Protein AF-A0A396IMF5-F1 (afdb_monomer_lite)

InterPro domains:
  IPR006566 FBD domain [PF08387] (26-68)
  IPR006566 FBD domain [SM00579] (29-103)

Foldseek 3Di:
DFDDPPPPPPDDDDDDPPCPLPVCLPPPVCLVPPAAEAEAAQDQLDPVVLVVLLSSQARNLNHQEYEYEHNVPDPVSVVNVVVSVVVSVPTHGSYPNYDYHYDD

Organism: Medicago truncatula (NCBI:txid3880)

Structure (mmCIF, N/CA/C/O backbone):
data_AF-A0A396IMF5-F1
#
_entry.id   AF-A0A396IMF5-F1
#
loop_
_atom_site.group_PDB
_atom_site.id
_atom_site.type_symbol
_atom_site.label_atom_id
_atom_site.label_alt_id
_atom_site.label_comp_id
_atom_site.label_asym_id
_atom_site.label_entity_id
_atom_site.label_seq_id
_atom_site.pdbx_PDB_ins_code
_atom_site.Cartn_x
_atom_site.Cartn_y
_atom_site.Cartn_z
_atom_site.occupancy
_atom_site.B_iso_or_equiv
_atom_site.auth_seq_id
_atom_site.auth_comp_id
_atom_site.auth_asym_id
_atom_site.auth_atom_id
_atom_site.pdbx_PDB_m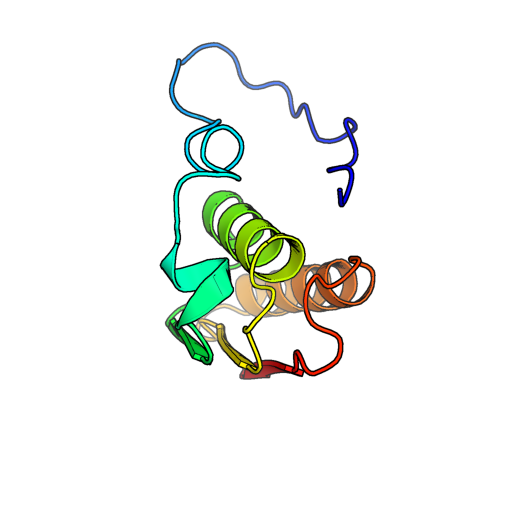odel_num
ATOM 1 N N . MET A 1 1 ? -17.647 8.496 2.192 1.00 45.09 1 MET A N 1
ATOM 2 C CA . MET A 1 1 ? -16.935 7.589 1.267 1.00 45.09 1 MET A CA 1
ATOM 3 C C . MET A 1 1 ? -15.891 8.391 0.519 1.00 45.09 1 MET A C 1
ATOM 5 O O . MET A 1 1 ? -16.235 9.442 -0.015 1.00 45.09 1 MET A O 1
ATOM 9 N N . CYS A 1 2 ? -14.638 7.936 0.516 1.00 48.16 2 CYS A N 1
ATOM 10 C CA . CYS A 1 2 ? -13.588 8.507 -0.322 1.00 48.16 2 CYS A CA 1
ATOM 11 C C . CYS A 1 2 ? -14.044 8.409 -1.783 1.00 48.16 2 CYS A C 1
ATOM 13 O O . CYS A 1 2 ? -14.195 7.309 -2.311 1.00 48.16 2 CYS A O 1
ATOM 15 N N . ARG A 1 3 ? -14.346 9.541 -2.429 1.00 45.16 3 ARG A N 1
ATOM 16 C CA . ARG A 1 3 ? -14.612 9.539 -3.869 1.00 45.16 3 ARG A CA 1
ATOM 17 C C . ARG A 1 3 ? -13.295 9.243 -4.568 1.00 45.16 3 ARG A C 1
ATOM 19 O O . ARG A 1 3 ? -12.356 10.027 -4.458 1.00 45.16 3 ARG A O 1
ATOM 26 N N . VAL A 1 4 ? -13.244 8.136 -5.301 1.00 48.41 4 VAL A N 1
ATOM 27 C CA . VAL A 1 4 ? -12.223 7.964 -6.332 1.00 48.41 4 VAL A CA 1
ATOM 28 C C . VAL A 1 4 ? -12.459 9.094 -7.342 1.00 48.41 4 VAL A C 1
ATOM 30 O O . VAL A 1 4 ? -13.598 9.245 -7.796 1.00 48.41 4 VAL A O 1
ATOM 33 N N . PRO A 1 5 ? -11.465 9.942 -7.653 1.00 39.97 5 PRO A N 1
ATOM 34 C CA . PRO A 1 5 ? -11.634 10.948 -8.689 1.00 39.97 5 PRO A CA 1
ATOM 35 C C . PRO A 1 5 ? -12.022 10.239 -9.988 1.00 39.97 5 PRO A C 1
ATOM 37 O O . PRO A 1 5 ? -11.301 9.356 -10.449 1.00 39.97 5 PRO A O 1
ATOM 40 N N . GLY A 1 6 ? -13.162 10.613 -10.572 1.00 42.34 6 GLY A N 1
ATOM 41 C CA . GLY A 1 6 ? -13.664 10.059 -11.835 1.00 42.34 6 GLY A CA 1
ATOM 42 C C . GLY A 1 6 ? -12.828 10.435 -13.064 1.00 42.34 6 GLY A C 1
ATOM 43 O O . GLY A 1 6 ? -13.292 10.260 -14.183 1.00 42.34 6 GLY A O 1
ATOM 44 N N . GLU A 1 7 ? -11.619 10.961 -12.872 1.00 40.41 7 GLU A N 1
ATOM 45 C CA . GLU A 1 7 ? -10.750 11.461 -13.940 1.00 40.41 7 GLU A CA 1
ATOM 46 C C . GLU A 1 7 ? -9.775 10.409 -14.486 1.00 40.41 7 GLU A C 1
ATOM 48 O O . GLU A 1 7 ? -9.044 10.689 -15.428 1.00 40.41 7 GLU A O 1
ATOM 53 N N . TYR A 1 8 ? -9.793 9.175 -13.971 1.00 50.16 8 TYR A N 1
ATOM 54 C CA . TYR A 1 8 ? -8.934 8.092 -14.468 1.00 50.16 8 TYR A CA 1
ATOM 55 C C . TYR A 1 8 ? -9.664 7.077 -15.353 1.00 50.16 8 TYR A C 1
ATOM 57 O O . TYR A 1 8 ? -9.344 5.889 -15.343 1.00 50.16 8 TYR A O 1
ATOM 65 N N . TYR A 1 9 ? -10.611 7.538 -16.174 1.00 46.97 9 TYR A N 1
ATOM 66 C CA . TYR A 1 9 ? -10.941 6.817 -17.405 1.00 46.97 9 TYR A CA 1
ATOM 67 C C . TYR A 1 9 ? -9.810 7.046 -18.418 1.00 46.97 9 TYR A C 1
ATOM 69 O O . TYR A 1 9 ? -9.913 7.884 -19.313 1.00 46.97 9 TYR A O 1
ATOM 77 N N . TYR A 1 10 ? -8.707 6.308 -18.270 1.00 54.12 10 TYR A N 1
ATOM 78 C CA . TYR A 1 10 ? -7.788 6.115 -19.387 1.00 54.12 10 TYR A CA 1
ATOM 79 C C . TYR A 1 10 ? -8.481 5.196 -20.390 1.00 54.12 10 TYR A C 1
ATOM 81 O O . TYR A 1 10 ? -8.878 4.083 -20.047 1.00 54.12 10 TYR A O 1
ATOM 89 N N . LYS A 1 11 ? -8.693 5.718 -21.602 1.00 47.00 11 LYS A N 1
ATOM 90 C CA . LYS A 1 11 ? -9.234 4.972 -22.738 1.00 47.00 11 LYS A CA 1
ATOM 91 C C . LYS A 1 11 ? -8.347 3.760 -22.999 1.00 47.00 11 LYS A C 1
ATOM 93 O O . LYS A 1 11 ? -7.261 3.922 -23.537 1.00 47.00 11 LYS A O 1
ATOM 98 N N . GLU A 1 12 ? -8.834 2.581 -22.664 1.00 45.44 12 GLU A N 1
ATOM 99 C CA . GLU A 1 12 ? -8.436 1.355 -23.337 1.00 45.44 12 GLU A CA 1
ATOM 100 C C . GLU A 1 12 ? -9.711 0.572 -23.595 1.00 45.44 12 GLU A C 1
ATOM 102 O O . GLU A 1 12 ? -10.515 0.367 -22.681 1.00 45.44 12 GLU A O 1
ATOM 107 N N . ASP A 1 13 ? -9.894 0.260 -24.872 1.00 50.53 13 ASP A N 1
ATOM 108 C CA . ASP A 1 13 ? -10.967 -0.537 -25.436 1.00 50.53 13 ASP A CA 1
ATOM 109 C C . ASP A 1 13 ? -11.211 -1.831 -24.637 1.00 50.53 13 ASP A C 1
ATOM 111 O O . ASP A 1 13 ? -10.284 -2.390 -24.051 1.00 50.53 13 ASP A O 1
ATOM 115 N N . ASP A 1 14 ? -12.488 -2.232 -24.602 1.00 54.31 14 ASP A N 1
ATOM 116 C CA . ASP A 1 14 ? -13.050 -3.543 -24.241 1.00 54.31 14 ASP A CA 1
ATOM 117 C C . ASP A 1 14 ? -12.110 -4.564 -23.567 1.00 54.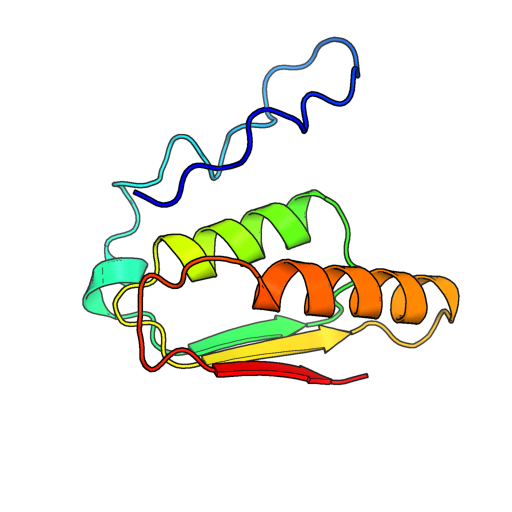31 14 ASP A C 1
ATOM 119 O O . ASP A 1 14 ? -11.276 -5.163 -24.236 1.00 54.31 14 ASP A O 1
ATOM 123 N N . ASP A 1 15 ? -12.297 -4.820 -22.262 1.00 45.59 15 ASP A N 1
ATOM 124 C CA . ASP A 1 15 ? -12.682 -6.153 -21.749 1.00 45.59 15 ASP A CA 1
ATOM 125 C C . ASP A 1 15 ? -12.957 -6.119 -20.221 1.00 45.59 15 ASP A C 1
ATOM 127 O O . ASP A 1 15 ? -12.386 -5.353 -19.437 1.00 45.59 15 ASP A O 1
ATOM 131 N N . ASP A 1 16 ? -13.872 -6.971 -19.793 1.00 49.50 16 ASP A N 1
ATOM 132 C CA . ASP A 1 16 ? -14.879 -6.831 -18.739 1.00 49.50 16 ASP A CA 1
ATOM 133 C C . ASP A 1 16 ? -14.386 -7.079 -17.289 1.00 49.50 16 ASP A C 1
ATOM 135 O O . ASP A 1 16 ? -15.119 -7.612 -16.459 1.00 49.50 16 ASP A O 1
ATOM 139 N N . HIS A 1 17 ? -13.127 -6.764 -16.935 1.00 49.72 17 HIS A N 1
ATOM 140 C CA . HIS A 1 17 ? -12.530 -7.193 -15.642 1.00 49.72 17 HIS A CA 1
ATOM 141 C C . HIS A 1 17 ? -11.869 -6.102 -14.766 1.00 49.72 17 HIS A C 1
ATOM 143 O O . HIS A 1 17 ? -11.342 -6.401 -13.693 1.00 49.72 17 HIS A O 1
ATOM 149 N N . LYS A 1 18 ? -11.917 -4.813 -15.134 1.00 50.41 18 LYS A N 1
ATOM 150 C CA . LYS A 1 18 ? -11.161 -3.739 -14.436 1.00 50.41 18 LYS A CA 1
ATOM 151 C C . LYS A 1 18 ? -11.811 -3.144 -13.155 1.00 50.41 18 LYS A C 1
ATOM 153 O O . LYS A 1 18 ? -11.354 -2.106 -12.681 1.00 50.41 18 LYS A O 1
ATOM 158 N N . ARG A 1 19 ? -12.838 -3.762 -12.543 1.00 53.00 19 ARG A N 1
ATOM 159 C CA . ARG A 1 19 ? -13.538 -3.213 -11.340 1.00 53.00 19 ARG A CA 1
ATOM 160 C C . ARG A 1 19 ? -13.537 -4.086 -10.077 1.00 53.00 19 ARG A C 1
ATOM 162 O O . ARG A 1 19 ? -14.219 -3.762 -9.109 1.00 53.00 19 ARG A O 1
ATOM 169 N N . THR A 1 20 ? -12.736 -5.145 -10.026 1.00 55.78 20 THR A N 1
ATOM 170 C CA . THR A 1 20 ? -12.807 -6.167 -8.959 1.00 55.78 20 THR A CA 1
ATOM 171 C C . THR A 1 20 ? -12.639 -5.643 -7.524 1.00 55.78 20 THR A C 1
ATOM 173 O O . THR A 1 20 ? -13.255 -6.186 -6.611 1.00 55.78 20 THR A O 1
ATOM 176 N N . TRP A 1 21 ? -11.874 -4.568 -7.301 1.00 56.16 21 TRP A N 1
ATOM 177 C CA . TRP A 1 21 ? -11.718 -3.963 -5.967 1.00 56.16 21 TRP A CA 1
ATOM 178 C C . TRP A 1 21 ? -12.709 -2.832 -5.674 1.00 56.16 21 TRP A C 1
ATOM 180 O O . TRP A 1 21 ? -12.984 -2.542 -4.515 1.00 56.16 21 TRP A O 1
ATOM 190 N N . LEU A 1 22 ? -13.256 -2.183 -6.704 1.00 55.53 22 LEU A N 1
ATOM 191 C CA . LEU A 1 22 ? -14.144 -1.027 -6.537 1.00 55.53 22 LEU A CA 1
ATOM 192 C C . LEU A 1 22 ? -15.584 -1.448 -6.223 1.00 55.53 22 LEU A C 1
ATOM 194 O O . LEU A 1 22 ? -16.247 -0.784 -5.430 1.00 55.53 22 LEU A O 1
ATOM 198 N N . ASP A 1 23 ? -16.032 -2.575 -6.779 1.00 55.28 23 ASP A N 1
ATOM 199 C CA . ASP A 1 23 ? -17.400 -3.073 -6.588 1.00 55.28 23 ASP A CA 1
ATOM 200 C C . ASP A 1 23 ? -17.577 -3.872 -5.278 1.00 55.28 23 ASP A C 1
ATOM 202 O O . ASP A 1 23 ? -18.697 -4.064 -4.810 1.00 55.28 23 ASP A O 1
ATOM 206 N N . ASN A 1 24 ? -16.475 -4.264 -4.623 1.00 54.94 24 ASN A N 1
ATOM 207 C CA . ASN A 1 24 ? -16.466 -5.073 -3.394 1.00 54.94 24 ASN A CA 1
ATOM 208 C C . ASN A 1 24 ? -16.227 -4.265 -2.100 1.00 54.94 24 ASN A C 1
ATOM 210 O O . ASN A 1 24 ? -15.901 -4.831 -1.055 1.00 54.94 24 ASN A O 1
ATOM 214 N N . GLY A 1 25 ? -16.413 -2.939 -2.129 1.00 52.62 25 GLY A N 1
ATOM 215 C CA . GLY A 1 25 ? -16.165 -2.045 -0.982 1.00 52.62 25 GLY A CA 1
ATOM 216 C C . GLY A 1 25 ? -16.876 -2.420 0.326 1.00 52.62 25 GLY A C 1
ATOM 217 O O . GLY A 1 25 ? -16.414 -2.040 1.397 1.00 52.62 25 GLY A O 1
ATOM 218 N N . ASN A 1 26 ? -17.943 -3.223 0.256 1.00 53.94 26 ASN A N 1
ATOM 219 C CA . ASN A 1 26 ? -18.711 -3.673 1.418 1.00 53.94 26 ASN A CA 1
ATOM 220 C C . ASN A 1 26 ? -18.441 -5.132 1.844 1.00 53.94 26 ASN A C 1
ATOM 222 O O . ASN A 1 26 ? -19.048 -5.578 2.814 1.00 53.94 26 ASN A O 1
ATOM 226 N N . SER A 1 27 ? -17.600 -5.904 1.142 1.00 60.47 27 SER A N 1
ATOM 227 C CA . SER A 1 27 ? -17.556 -7.370 1.314 1.00 60.47 27 SER A CA 1
ATOM 228 C C . SER A 1 27 ? -16.378 -7.906 2.131 1.00 60.47 27 SER A C 1
ATOM 230 O O . SER A 1 27 ? -16.393 -9.072 2.521 1.00 60.47 27 SER A O 1
ATOM 232 N N . CYS A 1 28 ? -15.350 -7.100 2.400 1.00 73.69 28 CYS A N 1
ATOM 233 C CA . CYS A 1 28 ? -14.170 -7.561 3.132 1.00 73.69 28 CYS A CA 1
ATOM 234 C C . CYS A 1 28 ? -14.244 -7.156 4.606 1.00 73.69 28 CYS A C 1
ATOM 236 O O . CYS A 1 28 ? -13.632 -6.172 5.016 1.00 73.69 28 CYS A O 1
ATOM 238 N N . GLU A 1 29 ? -14.951 -7.953 5.413 1.00 82.19 29 GLU A N 1
ATOM 239 C CA . GLU A 1 29 ? -15.085 -7.753 6.868 1.00 82.19 29 GLU A CA 1
ATOM 240 C C . GLU A 1 29 ? -13.727 -7.579 7.569 1.00 82.19 29 GLU A C 1
ATOM 242 O O . GLU A 1 29 ? -13.596 -6.820 8.530 1.00 82.19 29 GLU A O 1
ATOM 247 N N . CYS A 1 30 ? -12.673 -8.229 7.065 1.00 87.06 30 CYS A N 1
ATOM 248 C CA . CYS A 1 30 ? -11.340 -8.078 7.631 1.00 87.06 30 CYS A CA 1
ATOM 249 C C . CYS A 1 30 ? -10.850 -6.622 7.598 1.00 87.06 30 CYS A C 1
ATOM 251 O O . CYS A 1 30 ? -10.239 -6.188 8.568 1.00 87.06 30 CYS A O 1
ATOM 253 N N . LEU A 1 31 ? -11.175 -5.832 6.569 1.00 85.00 31 LEU A N 1
ATOM 254 C CA . LEU A 1 31 ? -10.761 -4.425 6.466 1.00 85.00 31 LEU A CA 1
ATOM 255 C C . LEU A 1 31 ? -11.385 -3.545 7.543 1.00 85.00 31 LEU A C 1
ATOM 257 O O . LEU A 1 31 ? -10.784 -2.549 7.947 1.00 85.00 31 LEU A O 1
ATOM 261 N N . THR A 1 32 ? -12.568 -3.928 8.019 1.00 84.50 32 THR A N 1
ATOM 262 C CA . THR A 1 32 ? -13.299 -3.179 9.038 1.00 84.50 32 THR A CA 1
ATOM 263 C C . THR A 1 32 ? -13.101 -3.706 10.452 1.00 84.50 32 THR A C 1
ATOM 265 O O . THR A 1 32 ? -13.421 -2.996 11.403 1.00 84.50 32 THR A O 1
ATOM 268 N N . SER A 1 33 ? -12.578 -4.928 10.604 1.00 87.50 33 SER A N 1
ATOM 269 C CA . SER A 1 33 ? -12.607 -5.637 11.891 1.00 87.50 33 SER A CA 1
ATOM 270 C C . SER A 1 33 ? -11.253 -6.190 12.348 1.00 87.50 33 SER A C 1
ATOM 272 O O . SER A 1 33 ? -10.979 -6.193 13.549 1.00 87.50 33 SER A O 1
ATOM 274 N N . THR A 1 34 ? -10.383 -6.662 11.445 1.00 92.25 34 THR A N 1
ATOM 275 C CA . THR A 1 34 ? -9.193 -7.449 11.843 1.00 92.25 34 THR A CA 1
ATOM 276 C C . THR A 1 34 ? -7.876 -7.081 11.155 1.00 92.25 34 THR A C 1
ATOM 278 O O . THR A 1 34 ? -6.816 -7.262 11.761 1.00 92.25 34 THR A O 1
ATOM 281 N N . LEU A 1 35 ? -7.897 -6.549 9.934 1.00 93.56 35 LEU A N 1
ATOM 282 C CA . LEU A 1 35 ? -6.711 -6.294 9.120 1.00 93.56 35 LEU A CA 1
ATOM 283 C C . LEU A 1 35 ? -6.005 -5.011 9.565 1.00 93.56 35 LEU A C 1
ATOM 285 O O . LEU A 1 35 ? -6.336 -3.909 9.138 1.00 93.56 35 LEU A O 1
ATOM 289 N N . LYS A 1 36 ? -5.008 -5.168 10.436 1.00 95.38 36 LYS A N 1
ATOM 290 C CA . LYS A 1 36 ? -4.249 -4.048 11.017 1.00 95.38 36 LYS A CA 1
ATOM 291 C C . LYS A 1 36 ? -2.974 -3.705 10.256 1.00 95.38 36 LYS A C 1
ATOM 293 O O . LYS A 1 36 ? -2.543 -2.556 10.312 1.00 95.38 36 LYS A O 1
ATOM 298 N N . VAL A 1 37 ? -2.358 -4.680 9.594 1.00 96.38 37 VAL A N 1
ATOM 299 C CA . VAL A 1 37 ? -1.063 -4.522 8.923 1.00 96.38 37 VAL A CA 1
ATOM 300 C C . VAL A 1 37 ? -1.116 -5.198 7.561 1.00 96.38 37 VAL A C 1
ATOM 302 O O . VAL A 1 37 ? -1.627 -6.313 7.456 1.00 96.38 37 VAL A O 1
ATOM 305 N N . VAL A 1 38 ? -0.587 -4.527 6.541 1.00 96.00 38 VAL A N 1
ATOM 306 C CA . VAL A 1 38 ? -0.391 -5.076 5.196 1.00 96.00 38 VAL A CA 1
ATOM 307 C C . VAL A 1 38 ? 1.063 -4.883 4.784 1.00 96.00 38 VAL A C 1
ATOM 309 O O . VAL A 1 38 ? 1.632 -3.811 4.983 1.00 96.00 38 VAL A O 1
ATOM 312 N N . GLU A 1 39 ? 1.643 -5.918 4.186 1.00 97.12 39 GLU A N 1
ATOM 313 C CA . GLU A 1 39 ? 2.976 -5.886 3.591 1.00 97.12 39 GLU A CA 1
ATOM 314 C C . GLU A 1 39 ? 2.853 -6.132 2.086 1.00 97.12 39 GLU A C 1
ATOM 316 O O . GLU A 1 39 ? 2.286 -7.136 1.653 1.00 97.12 39 GLU A O 1
ATOM 321 N N . MET A 1 40 ? 3.355 -5.193 1.291 1.00 96.06 40 MET A N 1
ATOM 322 C CA . MET A 1 40 ? 3.357 -5.239 -0.167 1.00 96.06 40 MET A CA 1
ATOM 323 C C . MET A 1 40 ? 4.803 -5.382 -0.625 1.00 96.06 40 MET A C 1
ATOM 325 O O . MET A 1 40 ? 5.576 -4.430 -0.554 1.00 96.06 40 MET A O 1
ATOM 329 N N . ASN A 1 41 ? 5.174 -6.587 -1.049 1.00 95.06 41 ASN A N 1
ATOM 330 C CA . ASN A 1 41 ? 6.530 -6.910 -1.486 1.00 95.06 41 ASN A CA 1
ATOM 331 C C . ASN A 1 41 ? 6.665 -6.781 -3.004 1.00 95.06 41 ASN A C 1
ATOM 333 O O . ASN A 1 41 ? 5.720 -7.098 -3.723 1.00 95.06 41 ASN A O 1
ATOM 337 N N . ASN A 1 42 ? 7.853 -6.379 -3.468 1.00 94.06 42 ASN A N 1
ATOM 338 C CA . ASN A 1 42 ? 8.185 -6.189 -4.885 1.00 94.06 42 ASN A CA 1
ATOM 339 C C . ASN A 1 42 ? 7.220 -5.227 -5.593 1.00 94.06 42 ASN A C 1
ATOM 341 O O . ASN A 1 42 ? 6.756 -5.495 -6.696 1.00 94.06 42 ASN A O 1
ATOM 345 N N . PHE A 1 43 ? 6.888 -4.117 -4.935 1.00 93.94 43 PHE A N 1
ATOM 346 C CA . PHE A 1 43 ? 5.963 -3.128 -5.469 1.00 93.94 43 PHE A CA 1
ATOM 347 C C . PHE A 1 43 ? 6.590 -2.375 -6.644 1.00 93.94 43 PHE A C 1
ATOM 349 O O . PHE A 1 43 ? 7.682 -1.818 -6.522 1.00 93.94 43 PHE A O 1
ATOM 356 N N . THR A 1 44 ? 5.878 -2.320 -7.767 1.00 93.56 44 THR A N 1
ATOM 357 C CA . THR A 1 44 ? 6.367 -1.722 -9.028 1.00 93.56 44 THR A CA 1
ATOM 358 C C . THR A 1 44 ? 5.588 -0.466 -9.441 1.00 93.56 44 THR A C 1
ATOM 360 O O . THR A 1 44 ? 5.874 0.188 -10.455 1.00 93.56 44 THR A O 1
ATOM 363 N N . GLY A 1 45 ? 4.546 -0.126 -8.682 1.00 90.44 45 GLY A N 1
ATOM 364 C CA . GLY A 1 45 ? 3.639 0.974 -8.974 1.00 90.44 45 GLY A CA 1
ATOM 365 C C . GLY A 1 45 ? 2.758 0.708 -10.193 1.00 90.44 45 GLY A C 1
ATOM 366 O O . GLY A 1 45 ? 2.339 1.655 -10.856 1.00 90.44 45 GLY A O 1
ATOM 367 N N . PHE A 1 46 ? 2.506 -0.546 -10.578 1.00 90.38 46 PHE A N 1
ATOM 368 C CA . PHE A 1 46 ? 1.531 -0.822 -11.637 1.00 90.38 46 PHE A CA 1
ATOM 369 C C . PHE A 1 46 ? 0.114 -0.447 -11.199 1.00 90.38 46 PHE A C 1
ATOM 371 O O . PHE A 1 46 ? -0.217 -0.411 -10.015 1.00 90.38 46 PHE A O 1
ATOM 378 N N . VAL A 1 47 ? -0.745 -0.174 -12.184 1.00 86.69 47 VAL A N 1
ATOM 379 C CA . VAL A 1 47 ? -2.099 0.359 -11.966 1.00 86.69 47 VAL A CA 1
ATOM 380 C C . VAL A 1 47 ? -2.893 -0.487 -10.969 1.00 86.69 47 VAL A C 1
ATOM 382 O O . VAL A 1 47 ? -3.500 0.061 -10.054 1.00 86.69 47 VAL A O 1
ATOM 385 N N . ASN A 1 48 ? -2.839 -1.815 -11.080 1.00 85.81 48 ASN A N 1
ATOM 386 C CA . ASN A 1 48 ? -3.560 -2.707 -10.170 1.00 85.81 48 ASN A CA 1
ATOM 387 C C . ASN A 1 48 ? -3.058 -2.618 -8.723 1.00 85.81 48 ASN A C 1
ATOM 389 O O . ASN A 1 48 ? -3.864 -2.646 -7.795 1.00 85.81 48 ASN A O 1
ATOM 393 N N . GLU A 1 49 ? -1.749 -2.466 -8.519 1.00 91.88 49 GLU A N 1
ATOM 394 C CA . GLU A 1 49 ? -1.169 -2.329 -7.181 1.00 91.88 49 GLU A CA 1
ATOM 395 C C . GLU A 1 49 ? -1.548 -0.981 -6.558 1.00 91.88 49 GLU A C 1
ATOM 397 O O . GLU A 1 49 ? -1.897 -0.915 -5.381 1.00 91.88 49 GLU A O 1
ATOM 402 N N . ILE A 1 50 ? -1.551 0.085 -7.367 1.00 91.94 50 ILE A N 1
ATOM 403 C CA . ILE A 1 50 ? -2.011 1.418 -6.959 1.00 91.94 50 ILE A CA 1
ATOM 404 C C . ILE A 1 50 ? -3.491 1.375 -6.564 1.00 91.94 50 ILE A C 1
ATOM 406 O O . ILE A 1 50 ? -3.872 1.935 -5.536 1.00 91.94 50 ILE A O 1
ATOM 410 N N . LEU A 1 51 ? -4.333 0.708 -7.360 1.00 88.50 51 LEU A N 1
ATOM 411 C CA . LEU A 1 51 ? -5.761 0.563 -7.070 1.00 88.50 51 LEU A CA 1
ATOM 412 C C . LEU A 1 51 ? -5.996 -0.226 -5.780 1.00 88.50 51 LEU A C 1
ATOM 414 O O . LEU A 1 51 ? -6.816 0.188 -4.960 1.00 88.50 51 LEU A O 1
ATOM 418 N N . MET A 1 52 ? -5.254 -1.315 -5.570 1.00 89.56 52 MET A N 1
ATOM 419 C CA . MET A 1 52 ? -5.312 -2.089 -4.331 1.00 89.56 52 MET A CA 1
ATOM 420 C C . MET A 1 52 ? -4.878 -1.245 -3.126 1.00 89.56 52 MET A C 1
ATOM 422 O O . MET A 1 52 ? -5.575 -1.216 -2.114 1.00 89.56 52 MET A O 1
ATOM 426 N N . LEU A 1 53 ? -3.771 -0.507 -3.235 1.00 93.25 53 LEU A N 1
ATOM 427 C CA . LEU A 1 53 ? -3.286 0.370 -2.170 1.00 93.25 53 LEU A CA 1
ATOM 428 C C . LEU A 1 53 ? -4.314 1.455 -1.824 1.00 93.25 53 LEU A C 1
ATOM 430 O O . LEU A 1 53 ? -4.654 1.648 -0.657 1.00 93.25 53 LEU A O 1
ATOM 434 N N . HIS A 1 54 ? -4.876 2.112 -2.839 1.00 91.06 54 HIS A N 1
ATOM 435 C CA . HIS A 1 54 ? -5.939 3.096 -2.657 1.00 91.06 54 HIS A CA 1
ATOM 436 C C . HIS A 1 54 ? -7.166 2.486 -1.965 1.00 91.06 54 HIS A C 1
ATOM 438 O O . HIS A 1 54 ? -7.725 3.086 -1.045 1.00 91.06 54 HIS A O 1
ATOM 444 N N . PHE A 1 55 ? -7.568 1.282 -2.377 1.00 88.75 55 PHE A N 1
ATOM 445 C CA . PHE A 1 55 ? -8.677 0.549 -1.778 1.00 88.75 55 PHE A CA 1
ATOM 446 C C . PHE A 1 55 ? -8.439 0.252 -0.291 1.00 88.75 55 PHE A C 1
ATOM 448 O O . PHE A 1 55 ? -9.330 0.505 0.522 1.00 88.75 55 PHE A O 1
ATOM 455 N N . LEU A 1 56 ? -7.239 -0.202 0.080 1.00 91.25 56 LEU A N 1
ATOM 456 C CA . LEU A 1 56 ? -6.862 -0.458 1.473 1.00 91.25 56 LEU A CA 1
ATOM 457 C C . LEU A 1 56 ? -6.894 0.819 2.318 1.00 91.25 56 LEU A C 1
ATOM 459 O O . LEU A 1 56 ? -7.488 0.825 3.394 1.00 91.25 56 LEU A O 1
ATOM 463 N N . ILE A 1 57 ? -6.322 1.917 1.816 1.00 92.06 57 ILE A N 1
ATOM 464 C CA . ILE A 1 57 ? -6.294 3.214 2.515 1.00 92.06 57 ILE A CA 1
ATOM 465 C C . ILE A 1 57 ? -7.715 3.750 2.743 1.00 92.06 57 ILE A C 1
ATOM 467 O O . ILE A 1 57 ? -8.016 4.305 3.803 1.00 92.06 57 ILE A O 1
ATOM 471 N N . CYS A 1 58 ? -8.594 3.579 1.754 1.00 88.88 58 CYS A N 1
ATOM 472 C CA . CYS A 1 58 ? -9.942 4.144 1.765 1.00 88.88 58 CYS A CA 1
ATOM 473 C C . CYS A 1 58 ? -10.985 3.297 2.503 1.00 88.88 58 CYS A C 1
ATOM 475 O O . CYS A 1 58 ? -12.029 3.844 2.858 1.00 88.88 58 CYS A O 1
ATOM 477 N N . ASN A 1 59 ? -10.740 2.001 2.724 1.00 86.69 59 ASN A N 1
ATOM 478 C CA . ASN A 1 59 ? -11.717 1.091 3.342 1.00 86.69 59 ASN A CA 1
ATOM 479 C C . ASN A 1 59 ? -11.202 0.396 4.614 1.00 86.69 59 ASN A C 1
ATOM 481 O O . ASN A 1 59 ? -12.003 -0.109 5.396 1.00 86.69 59 ASN A O 1
ATOM 485 N N . GLY A 1 60 ? -9.888 0.379 4.854 1.00 90.06 60 GLY A N 1
ATOM 486 C CA . GLY A 1 60 ? -9.272 -0.233 6.029 1.00 90.06 60 GLY A CA 1
ATOM 487 C C . GLY A 1 60 ? -9.465 0.599 7.297 1.00 90.06 60 GLY A C 1
ATOM 488 O O . GLY A 1 60 ? -8.541 1.285 7.728 1.00 90.06 60 GLY A O 1
ATOM 489 N N . THR A 1 61 ? -10.649 0.561 7.910 1.00 91.25 61 THR A N 1
ATOM 490 C CA . THR A 1 61 ? -10.958 1.377 9.102 1.00 91.25 61 THR A CA 1
ATOM 491 C C . THR A 1 61 ? -10.160 0.967 10.340 1.00 91.25 61 THR A C 1
ATOM 493 O O . THR A 1 61 ? -9.932 1.799 11.214 1.00 91.25 61 THR A O 1
ATOM 496 N N . VAL A 1 62 ? -9.700 -0.288 10.416 1.00 93.25 62 VAL A N 1
ATOM 497 C CA . VAL A 1 62 ? -8.813 -0.779 11.492 1.00 93.25 62 VAL A CA 1
ATOM 498 C C . VAL A 1 62 ? -7.350 -0.888 11.065 1.00 93.25 62 VAL A C 1
ATOM 500 O O . VAL A 1 62 ? -6.512 -1.357 11.843 1.00 93.25 62 VAL A O 1
ATOM 503 N N . LEU A 1 63 ? -7.035 -0.469 9.837 1.00 95.19 63 LEU A N 1
ATOM 504 C CA . LEU A 1 63 ? -5.697 -0.554 9.275 1.00 95.19 63 LEU A C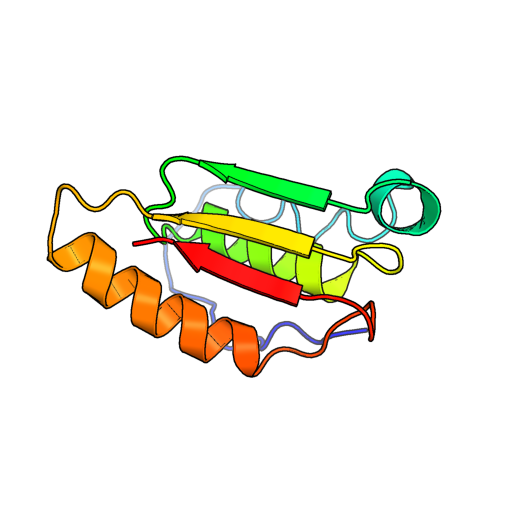A 1
ATOM 505 C C . LEU A 1 63 ? -4.790 0.472 9.956 1.00 95.19 63 LEU A C 1
ATOM 507 O O . LEU A 1 63 ? -5.099 1.660 10.024 1.00 95.19 63 LEU A O 1
ATOM 511 N N . ARG A 1 64 ? -3.667 -0.002 10.486 1.00 96.69 64 ARG A N 1
ATOM 512 C CA . ARG A 1 64 ? -2.685 0.805 11.219 1.00 96.69 64 ARG A CA 1
ATOM 513 C C . ARG A 1 64 ? -1.402 0.988 10.436 1.00 96.69 64 ARG A C 1
ATOM 515 O O . ARG A 1 64 ? -0.737 1.998 10.599 1.00 96.69 64 ARG A O 1
ATOM 522 N N . ARG A 1 65 ? -1.027 0.016 9.602 1.00 97.38 65 ARG A N 1
ATOM 523 C CA . ARG A 1 65 ? 0.232 0.086 8.863 1.00 97.38 65 ARG A CA 1
ATOM 524 C C . ARG A 1 65 ? 0.150 -0.578 7.497 1.00 97.38 65 ARG A C 1
ATOM 526 O O . ARG A 1 65 ? -0.373 -1.684 7.376 1.00 97.38 65 ARG A O 1
ATOM 533 N N . VAL A 1 66 ? 0.723 0.081 6.498 1.00 97.25 66 VAL A N 1
ATOM 534 C CA . VAL A 1 66 ? 1.013 -0.489 5.182 1.00 97.25 66 VAL A CA 1
ATOM 535 C C . VAL A 1 66 ? 2.500 -0.310 4.905 1.00 97.25 66 VAL A C 1
ATOM 537 O O . VAL A 1 66 ? 2.976 0.818 4.783 1.00 97.25 66 VAL A O 1
ATOM 540 N N . ASN A 1 67 ? 3.220 -1.424 4.823 1.00 97.62 67 ASN A N 1
ATOM 541 C CA . ASN A 1 67 ? 4.632 -1.459 4.461 1.00 97.62 67 ASN A CA 1
ATOM 542 C C . ASN A 1 67 ? 4.744 -1.814 2.981 1.00 97.62 67 ASN A C 1
ATOM 544 O O . ASN A 1 67 ? 4.242 -2.855 2.560 1.00 97.62 67 ASN A O 1
ATOM 548 N N . ILE A 1 68 ? 5.392 -0.961 2.199 1.00 97.44 68 ILE A N 1
ATOM 549 C CA . ILE A 1 68 ? 5.544 -1.115 0.755 1.00 97.44 68 ILE A CA 1
ATOM 550 C C . ILE A 1 68 ? 7.032 -1.243 0.467 1.00 97.44 68 ILE A C 1
ATOM 552 O O . ILE A 1 68 ? 7.778 -0.282 0.623 1.00 97.44 68 ILE A O 1
ATOM 556 N N . ASN A 1 69 ? 7.459 -2.429 0.055 1.00 96.56 69 ASN A N 1
ATOM 557 C CA . ASN A 1 69 ? 8.832 -2.710 -0.341 1.00 96.56 69 ASN A CA 1
ATOM 558 C C . ASN A 1 69 ? 8.915 -2.603 -1.864 1.00 96.56 69 ASN A C 1
ATOM 560 O O . ASN A 1 69 ? 8.392 -3.460 -2.582 1.00 96.56 69 ASN A O 1
ATOM 564 N N . VAL A 1 70 ? 9.518 -1.518 -2.345 1.00 94.19 70 VAL A N 1
ATOM 565 C CA . VAL A 1 70 ? 9.633 -1.191 -3.768 1.00 94.19 70 VAL A CA 1
ATOM 566 C C . VAL A 1 70 ? 10.649 -2.114 -4.431 1.00 94.19 70 VAL A C 1
ATOM 568 O O . VAL A 1 70 ? 11.719 -2.369 -3.883 1.00 94.19 70 VAL A O 1
ATOM 571 N N . GLN A 1 71 ? 10.329 -2.601 -5.630 1.00 93.25 71 GLN A N 1
ATOM 572 C CA . GLN A 1 71 ? 11.313 -3.284 -6.462 1.00 93.25 71 GLN A CA 1
ATOM 573 C C . GLN A 1 71 ? 12.315 -2.246 -6.986 1.00 93.25 71 GLN A C 1
ATOM 575 O O . GLN A 1 71 ? 12.006 -1.448 -7.867 1.00 93.25 71 GLN A O 1
ATOM 580 N N . ASN A 1 72 ? 13.511 -2.230 -6.405 1.00 88.81 72 ASN A N 1
ATOM 581 C CA . ASN A 1 72 ? 14.508 -1.174 -6.604 1.00 88.81 72 ASN A CA 1
ATOM 582 C C . ASN A 1 72 ? 15.610 -1.523 -7.617 1.00 88.81 72 ASN A C 1
ATOM 584 O O . ASN A 1 72 ? 16.574 -0.774 -7.765 1.00 88.81 72 ASN A O 1
ATOM 588 N N . GLU A 1 73 ? 15.463 -2.641 -8.328 1.00 84.06 73 GLU A N 1
ATOM 589 C CA . GLU A 1 73 ? 16.404 -3.088 -9.362 1.00 84.06 73 GLU A CA 1
ATOM 590 C C . GLU A 1 73 ? 16.433 -2.127 -10.563 1.00 84.06 73 GLU A C 1
ATOM 592 O O . GLU A 1 73 ? 17.449 -2.009 -11.249 1.00 84.06 73 GLU A O 1
ATOM 597 N N . GLU A 1 74 ? 15.339 -1.394 -10.786 1.00 86.56 74 GLU A N 1
ATOM 598 C CA . GLU A 1 74 ? 15.161 -0.479 -11.910 1.00 86.56 74 GLU A CA 1
ATOM 599 C C . GLU A 1 74 ? 14.897 0.955 -11.426 1.00 86.56 74 GLU A C 1
ATOM 601 O O . GLU A 1 74 ? 13.953 1.227 -10.681 1.00 86.56 74 GLU A O 1
ATOM 606 N N . THR A 1 75 ? 15.703 1.916 -11.892 1.00 88.44 75 THR A N 1
ATOM 607 C CA . THR A 1 75 ? 15.559 3.336 -11.515 1.00 88.44 75 THR A CA 1
ATOM 608 C C . THR A 1 75 ? 14.197 3.914 -11.914 1.00 88.44 75 THR A C 1
ATOM 610 O O . THR A 1 75 ? 13.622 4.699 -11.160 1.00 88.44 75 THR A O 1
ATOM 613 N N . GLU A 1 76 ? 13.646 3.488 -13.055 1.00 89.56 76 GLU A N 1
ATOM 614 C CA . GLU A 1 76 ? 12.317 3.908 -13.517 1.00 89.56 76 GLU A CA 1
ATOM 615 C C . GLU A 1 76 ? 11.217 3.516 -12.517 1.00 89.56 76 GLU A C 1
ATOM 617 O O . GLU A 1 76 ? 10.329 4.320 -12.212 1.00 89.56 76 GLU A O 1
ATOM 622 N N . VAL A 1 77 ? 11.306 2.312 -11.941 1.00 88.56 77 VAL A N 1
ATOM 623 C CA . VAL A 1 77 ? 10.355 1.826 -10.934 1.00 88.56 77 VAL A CA 1
ATOM 624 C C . VAL A 1 77 ? 10.418 2.679 -9.668 1.00 88.56 77 VAL A C 1
ATOM 626 O O . VAL A 1 77 ? 9.374 3.061 -9.134 1.00 88.56 77 VAL A O 1
ATOM 629 N N . VAL A 1 78 ? 11.616 3.056 -9.218 1.00 91.12 78 VAL A N 1
ATOM 630 C CA . VAL A 1 78 ? 11.802 3.913 -8.035 1.00 91.12 78 VAL A CA 1
ATOM 631 C C . VAL A 1 78 ? 11.181 5.298 -8.240 1.00 91.12 78 VAL A C 1
ATOM 633 O O . VAL A 1 78 ? 10.427 5.769 -7.386 1.00 91.12 78 VAL A O 1
ATOM 636 N N . GLU A 1 79 ? 11.447 5.954 -9.373 1.00 91.25 79 GLU A N 1
ATOM 637 C CA . GLU A 1 79 ? 10.876 7.275 -9.679 1.00 91.25 79 GLU A CA 1
ATOM 638 C C . GLU A 1 79 ? 9.350 7.238 -9.784 1.00 91.25 79 GLU A C 1
ATOM 640 O O . GLU A 1 79 ? 8.653 8.136 -9.300 1.00 91.25 79 GLU A O 1
ATOM 645 N N . LYS A 1 80 ? 8.819 6.178 -10.393 1.00 91.50 80 LYS A N 1
ATOM 646 C CA . LYS A 1 80 ? 7.383 5.930 -10.479 1.00 91.50 80 LYS A CA 1
ATOM 647 C C . LYS A 1 80 ? 6.769 5.731 -9.093 1.00 91.50 80 LYS A C 1
ATOM 649 O O . LYS A 1 80 ? 5.747 6.348 -8.795 1.00 91.50 80 LYS A O 1
ATOM 654 N N . CYS A 1 81 ? 7.400 4.941 -8.226 1.00 92.69 81 CYS A N 1
ATOM 655 C CA . CYS A 1 81 ? 6.911 4.690 -6.870 1.00 92.69 81 CYS A CA 1
ATOM 656 C C . CYS A 1 81 ? 6.934 5.946 -5.989 1.00 92.69 81 CYS A C 1
ATOM 658 O O . CYS A 1 81 ? 5.991 6.142 -5.228 1.00 92.69 81 CYS A O 1
ATOM 660 N N . ARG A 1 82 ? 7.899 6.858 -6.168 1.00 93.81 82 ARG A N 1
ATOM 661 C CA . ARG A 1 82 ? 7.893 8.167 -5.482 1.00 93.81 82 ARG A CA 1
ATOM 662 C C . ARG A 1 82 ? 6.666 9.010 -5.826 1.00 93.81 82 ARG A C 1
ATOM 664 O O . ARG A 1 82 ? 6.032 9.572 -4.939 1.00 93.81 82 ARG A O 1
ATOM 671 N N . LYS A 1 83 ? 6.270 9.044 -7.103 1.00 92.75 83 LYS A N 1
ATOM 672 C CA . LYS A 1 83 ? 5.035 9.731 -7.530 1.00 92.75 83 LYS A CA 1
ATOM 673 C C . LYS A 1 83 ? 3.789 9.077 -6.928 1.00 92.75 83 LYS A C 1
ATOM 675 O O . LYS A 1 83 ? 2.828 9.764 -6.585 1.00 92.75 83 LYS A O 1
ATOM 680 N N . VAL A 1 84 ? 3.793 7.747 -6.802 1.00 93.00 84 VAL A N 1
ATOM 681 C CA . VAL A 1 84 ? 2.709 7.006 -6.141 1.00 93.00 84 VAL A CA 1
ATOM 682 C C . VAL A 1 84 ? 2.656 7.335 -4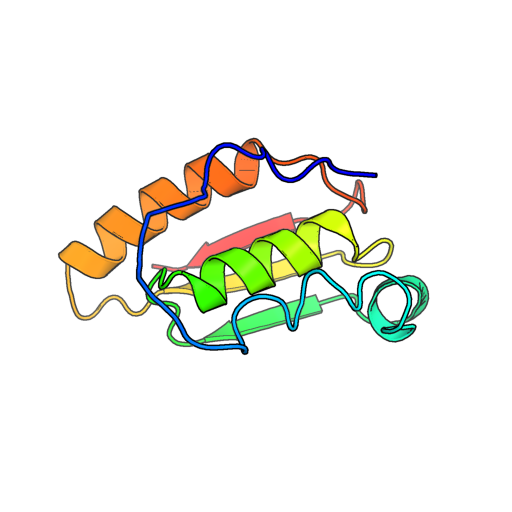.653 1.00 93.00 84 VAL A C 1
ATOM 684 O O . VAL A 1 84 ? 1.567 7.572 -4.141 1.00 93.00 84 VAL A O 1
ATOM 687 N N . GLU A 1 85 ? 3.795 7.392 -3.969 1.00 94.88 85 GLU A N 1
ATOM 688 C CA . GLU A 1 85 ? 3.883 7.779 -2.561 1.00 94.88 85 GLU A CA 1
ATOM 689 C C . GLU A 1 85 ? 3.272 9.165 -2.332 1.00 94.88 85 GLU A C 1
ATOM 691 O O . GLU A 1 85 ? 2.331 9.293 -1.546 1.00 94.88 85 GLU A O 1
ATOM 696 N N . GLU A 1 86 ? 3.711 10.175 -3.089 1.00 93.75 86 GLU A N 1
ATOM 697 C CA . GLU A 1 86 ? 3.144 11.528 -3.043 1.00 93.75 86 GLU A CA 1
ATOM 698 C C . GLU A 1 86 ? 1.625 11.510 -3.257 1.00 93.75 86 GLU A C 1
ATOM 700 O O . GLU A 1 86 ? 0.870 12.096 -2.476 1.00 93.75 86 GLU A O 1
ATOM 705 N N . LEU A 1 87 ? 1.157 10.774 -4.271 1.00 90.50 87 LEU A N 1
ATOM 706 C CA . LEU A 1 87 ? -0.265 10.632 -4.558 1.00 90.50 87 LEU A CA 1
ATOM 707 C C . LEU A 1 87 ? -1.025 10.014 -3.380 1.00 90.50 87 LEU A C 1
ATOM 709 O O . LEU A 1 87 ? -2.095 10.518 -3.034 1.00 90.50 87 LEU A O 1
ATOM 713 N N . MET A 1 88 ? -0.509 8.949 -2.765 1.00 90.69 88 MET A N 1
ATOM 714 C CA . MET A 1 88 ? -1.162 8.271 -1.640 1.00 90.69 88 MET A CA 1
ATOM 715 C C . MET A 1 88 ? -1.239 9.156 -0.397 1.00 90.69 88 MET A C 1
ATOM 717 O O . MET A 1 88 ? -2.245 9.112 0.312 1.00 90.69 88 MET A O 1
ATOM 721 N N . MET A 1 89 ? -0.245 10.018 -0.162 1.00 90.12 89 MET A N 1
ATOM 722 C CA . MET A 1 89 ? -0.274 10.955 0.966 1.00 90.12 89 MET A CA 1
ATOM 723 C C . MET A 1 89 ? -1.399 11.995 0.851 1.00 90.12 89 MET A C 1
ATOM 725 O O . MET A 1 89 ? -1.876 12.481 1.874 1.00 90.12 89 MET A O 1
ATOM 729 N N . THR A 1 90 ? -1.882 12.289 -0.363 1.00 89.69 90 THR A N 1
ATOM 730 C CA . THR A 1 90 ? -3.035 13.189 -0.577 1.00 89.69 90 THR A CA 1
ATOM 731 C C . THR A 1 90 ? -4.393 12.529 -0.346 1.00 89.69 90 THR A C 1
ATOM 733 O O . THR A 1 90 ? -5.420 13.214 -0.348 1.00 89.69 90 THR A O 1
ATOM 736 N N . LYS A 1 91 ? -4.442 11.199 -0.198 1.00 86.31 91 LYS A N 1
ATOM 737 C CA . LYS A 1 91 ? -5.713 10.476 -0.152 1.00 86.31 91 LYS A CA 1
ATOM 738 C C . LYS A 1 91 ? -6.323 10.496 1.249 1.00 86.31 91 LYS A C 1
ATOM 740 O O . LYS A 1 91 ? -5.609 10.330 2.240 1.00 86.31 91 LYS A O 1
ATOM 745 N N . PRO A 1 92 ? -7.654 10.661 1.345 1.00 87.56 92 PRO A N 1
ATOM 746 C CA . PRO A 1 92 ? -8.356 10.497 2.608 1.00 87.56 92 PRO A CA 1
ATOM 747 C C . PRO A 1 92 ? -8.185 9.066 3.129 1.00 87.56 92 PRO A C 1
ATOM 749 O O . PRO A 1 92 ? -8.322 8.099 2.378 1.00 87.56 92 PRO A O 1
ATOM 752 N N . ARG A 1 93 ? -7.903 8.946 4.427 1.00 90.94 93 ARG A N 1
ATOM 753 C CA . ARG A 1 93 ? -7.683 7.669 5.113 1.00 90.94 93 ARG A CA 1
ATOM 754 C C . ARG A 1 93 ? -8.950 7.263 5.856 1.00 90.94 93 ARG A C 1
ATOM 756 O O . ARG A 1 93 ? -9.589 8.102 6.486 1.00 90.94 93 ARG A O 1
ATOM 763 N N . ALA A 1 94 ? -9.303 5.982 5.791 1.00 90.88 94 ALA A N 1
ATOM 764 C CA . ALA A 1 94 ? -10.394 5.423 6.590 1.00 90.88 94 ALA A CA 1
ATOM 765 C C . ALA A 1 94 ? -10.035 5.333 8.079 1.00 90.88 94 ALA A C 1
ATOM 767 O O . ALA A 1 94 ? -10.892 5.514 8.940 1.00 90.88 94 ALA A O 1
ATOM 768 N N . SER A 1 95 ? -8.763 5.057 8.361 1.00 91.81 95 SER A N 1
ATOM 769 C CA . SER A 1 95 ? -8.181 5.005 9.697 1.00 91.81 95 SER A CA 1
ATOM 770 C C . SER A 1 95 ? -7.277 6.218 9.914 1.00 91.81 95 SER A C 1
ATOM 772 O O . SER A 1 95 ? -6.397 6.495 9.097 1.00 91.81 95 SER A O 1
ATOM 774 N N . ASN A 1 96 ? -7.476 6.926 11.027 1.00 90.25 96 ASN A N 1
ATOM 775 C CA . ASN A 1 96 ? -6.614 8.045 11.425 1.00 90.25 96 ASN A CA 1
ATOM 776 C C . ASN A 1 96 ? -5.234 7.577 11.913 1.00 90.25 96 ASN A C 1
ATOM 778 O O . ASN A 1 96 ? -4.280 8.345 11.855 1.00 90.25 96 ASN A O 1
ATOM 782 N N . ASP A 1 97 ? -5.129 6.319 12.349 1.00 92.25 97 ASP A N 1
ATOM 783 C CA . ASP A 1 97 ? -3.897 5.717 12.874 1.00 92.25 97 ASP A CA 1
ATOM 784 C C . ASP A 1 97 ? -3.066 5.039 11.773 1.00 92.25 97 ASP A C 1
A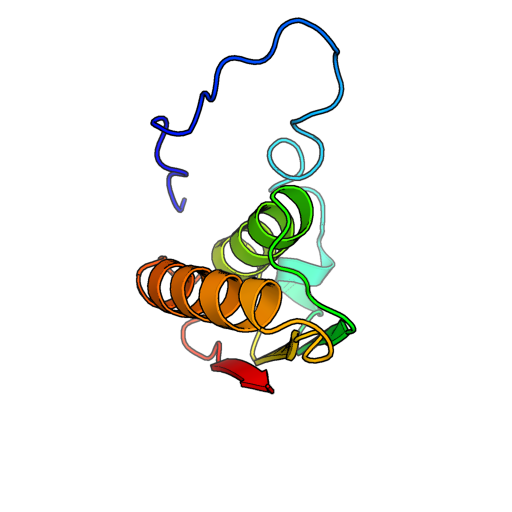TOM 786 O O . ASP A 1 97 ? -2.104 4.330 12.061 1.00 92.25 97 ASP A O 1
ATOM 790 N N . LEU A 1 98 ? -3.474 5.181 10.508 1.00 95.62 98 LEU A N 1
ATOM 791 C CA . LEU A 1 98 ? -2.815 4.537 9.384 1.00 95.62 98 LEU A CA 1
ATOM 792 C C . LEU A 1 98 ? -1.465 5.196 9.083 1.00 95.62 98 LEU A C 1
ATOM 794 O O . LEU A 1 98 ? -1.416 6.346 8.651 1.00 95.62 98 LEU A O 1
ATOM 798 N N . GLU A 1 99 ? -0.392 4.422 9.185 1.00 96.00 99 GLU A N 1
ATOM 799 C CA . GLU A 1 99 ? 0.948 4.726 8.684 1.00 96.00 99 GLU A CA 1
ATOM 800 C C . GLU A 1 99 ? 1.180 4.039 7.328 1.00 96.00 99 GLU A C 1
ATOM 802 O O . GLU A 1 99 ? 0.836 2.870 7.148 1.00 96.00 99 GLU A O 1
ATOM 807 N N . ILE A 1 100 ? 1.781 4.747 6.369 1.00 96.00 100 ILE A N 1
ATOM 808 C CA . ILE A 1 100 ? 2.166 4.194 5.060 1.00 96.00 100 ILE A CA 1
ATOM 809 C C . ILE A 1 100 ? 3.667 4.417 4.913 1.00 96.00 100 ILE A C 1
ATOM 811 O O . ILE A 1 100 ? 4.114 5.557 5.029 1.00 96.00 100 ILE A O 1
ATOM 815 N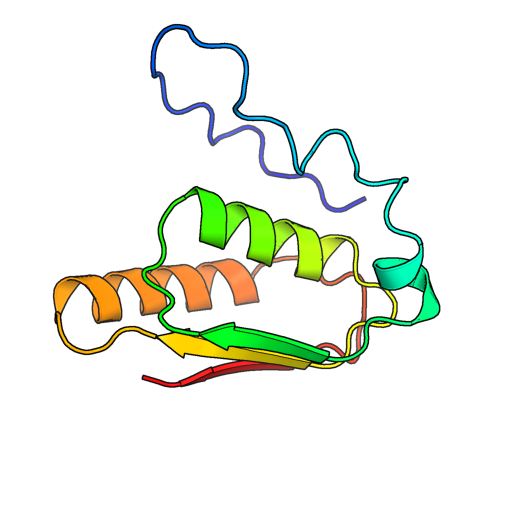 N . LEU A 1 101 ? 4.425 3.344 4.695 1.00 96.12 101 LEU A N 1
ATOM 816 C CA . LEU A 1 101 ? 5.886 3.366 4.659 1.00 96.12 101 LEU A CA 1
ATOM 817 C C . LEU A 1 101 ? 6.380 2.754 3.350 1.00 96.12 101 LEU A C 1
ATOM 819 O O . LEU A 1 101 ? 6.153 1.570 3.106 1.00 96.12 101 LEU A O 1
ATOM 823 N N . PHE A 1 102 ? 7.068 3.551 2.533 1.00 95.62 102 PHE A N 1
ATOM 824 C CA . PHE A 1 102 ? 7.782 3.074 1.352 1.00 95.62 102 PHE A CA 1
ATOM 825 C C . PHE A 1 102 ? 9.242 2.787 1.712 1.00 95.62 102 PHE A C 1
ATOM 827 O O . PHE A 1 102 ? 9.953 3.654 2.220 1.00 95.62 102 PHE A O 1
ATOM 834 N N . SER A 1 103 ? 9.681 1.561 1.445 1.00 94.88 103 SER A N 1
ATOM 835 C CA . SER A 1 103 ? 11.072 1.125 1.541 1.00 94.88 103 SER A CA 1
ATOM 836 C C . SER A 1 103 ? 11.610 0.963 0.126 1.00 94.88 103 SER A C 1
ATOM 838 O O . SER A 1 103 ? 11.033 0.213 -0.663 1.00 94.88 103 SER A O 1
ATOM 840 N N . TYR A 1 104 ? 12.676 1.695 -0.183 1.00 91.06 104 TYR A N 1
ATOM 841 C CA . TYR A 1 104 ? 13.341 1.719 -1.485 1.00 91.06 104 TYR A CA 1
ATOM 842 C C . TYR A 1 104 ? 14.696 1.030 -1.419 1.00 91.06 104 TYR A C 1
ATOM 844 O O . TYR A 1 104 ? 15.299 0.988 -0.323 1.00 91.06 104 TYR A O 1
#

Secondary structure (DSSP, 8-state):
--PPPTT--------TTTTTTTTTTTT-HHHHHT--EEEEEEE---HHHHHHHHHHHHH-TT--EEEEEE--SSHHHHHHHHHHHHHHHTSPPS-TT-EEEEE-

pLDDT: mean 80.76, std 18.71, range [39.97, 97.62]

Radius of gyration: 14.05 Å; chains: 1; bounding box: 35×21×38 Å

Sequence (104 aa):
MCRVPGEYYYKEDDDDHKRTWLDNGNSCECLTSTLKVVEMNNFTGFVNEILMLHFLICNGTVLRRVNINVQNEETEVVEKCRKVEELMMTKPRASNDLEILFSY